Protein AF-A0A2P6Q965-F1 (afdb_monomer)

Structure (mmCIF, N/CA/C/O backbone):
data_AF-A0A2P6Q965-F1
#
_entry.id   AF-A0A2P6Q965-F1
#
loop_
_atom_site.group_PDB
_atom_site.id
_atom_site.type_symbol
_atom_site.label_atom_id
_atom_site.label_alt_id
_atom_site.label_comp_id
_atom_site.label_asym_id
_atom_site.label_entity_id
_atom_site.label_seq_id
_atom_site.pdbx_PDB_ins_code
_atom_site.Cartn_x
_atom_site.Cartn_y
_atom_site.Cartn_z
_atom_site.occupancy
_atom_site.B_iso_or_equiv
_atom_site.auth_seq_id
_atom_site.auth_comp_id
_atom_site.auth_asym_id
_atom_site.auth_atom_id
_atom_site.pdbx_PDB_model_num
ATOM 1 N N . MET A 1 1 ? 13.370 5.337 8.526 1.00 45.56 1 MET A N 1
ATOM 2 C CA . MET A 1 1 ? 13.108 4.371 7.439 1.00 45.56 1 MET A CA 1
ATOM 3 C C . MET A 1 1 ? 12.750 3.030 8.055 1.00 45.56 1 MET A C 1
ATOM 5 O O . MET A 1 1 ? 13.610 2.419 8.680 1.00 45.56 1 MET A O 1
ATOM 9 N N . ASN A 1 2 ? 11.483 2.619 7.955 1.00 55.62 2 ASN A N 1
ATOM 10 C CA . ASN A 1 2 ? 10.993 1.332 8.460 1.00 55.62 2 ASN A CA 1
ATOM 11 C C . ASN A 1 2 ? 10.881 0.345 7.293 1.00 55.62 2 ASN A C 1
ATOM 13 O O . ASN A 1 2 ? 9.803 0.073 6.779 1.00 55.62 2 ASN A O 1
ATOM 17 N N . THR A 1 3 ? 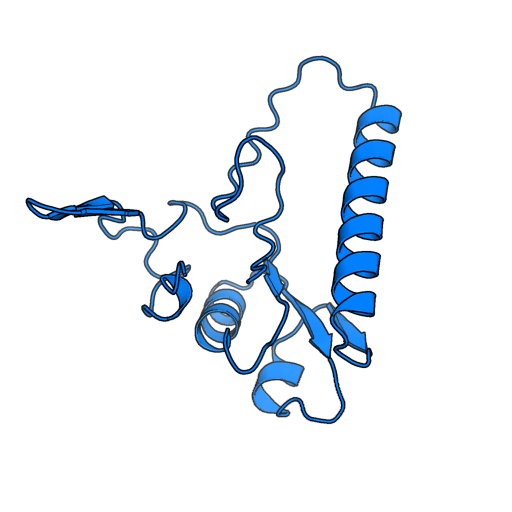12.012 -0.228 6.893 1.00 65.12 3 THR A N 1
ATOM 18 C CA . THR A 1 3 ? 12.113 -1.179 5.774 1.00 65.12 3 THR A CA 1
ATOM 19 C C . THR A 1 3 ? 11.641 -2.598 6.130 1.00 65.12 3 THR A C 1
ATOM 21 O O . THR A 1 3 ? 12.063 -3.567 5.505 1.00 65.12 3 THR A O 1
ATOM 24 N N . LEU A 1 4 ? 10.782 -2.752 7.143 1.00 67.81 4 LEU A N 1
ATOM 25 C CA . LEU A 1 4 ? 10.402 -4.054 7.713 1.00 67.81 4 LEU A CA 1
ATOM 26 C C . LEU A 1 4 ? 9.651 -4.947 6.720 1.00 67.81 4 LEU A C 1
ATOM 28 O O . LEU A 1 4 ? 9.811 -6.163 6.766 1.00 67.81 4 LEU A O 1
ATOM 32 N N . TRP A 1 5 ? 8.928 -4.342 5.778 1.00 68.81 5 TRP A N 1
ATOM 33 C CA . TRP A 1 5 ? 8.262 -5.007 4.656 1.00 68.81 5 TRP A CA 1
ATOM 34 C C . TRP A 1 5 ? 9.232 -5.659 3.647 1.00 68.81 5 TRP A C 1
ATOM 36 O O . TRP A 1 5 ? 8.805 -6.476 2.838 1.00 68.81 5 TRP A O 1
ATOM 46 N N . ARG A 1 6 ? 10.539 -5.336 3.684 1.00 72.56 6 ARG A N 1
ATOM 47 C CA . ARG A 1 6 ? 11.576 -6.036 2.891 1.00 72.56 6 ARG A CA 1
ATOM 48 C C . ARG A 1 6 ? 11.908 -7.414 3.454 1.00 72.56 6 ARG A C 1
ATOM 50 O O . ARG A 1 6 ? 12.457 -8.250 2.744 1.00 72.56 6 ARG A O 1
ATOM 57 N N . THR A 1 7 ? 11.610 -7.639 4.730 1.00 71.00 7 THR A N 1
ATOM 58 C CA . THR A 1 7 ? 11.741 -8.949 5.367 1.00 71.00 7 THR A CA 1
ATOM 59 C C . THR A 1 7 ? 10.559 -9.799 4.916 1.00 71.00 7 THR A C 1
ATOM 61 O O . THR A 1 7 ? 9.420 -9.476 5.245 1.00 71.00 7 THR A O 1
ATOM 64 N N . GLY A 1 8 ? 10.823 -10.863 4.153 1.00 71.62 8 GLY A N 1
ATOM 65 C CA . GLY A 1 8 ? 9.777 -11.787 3.713 1.00 71.62 8 GLY A CA 1
ATOM 66 C C . GLY A 1 8 ? 9.043 -12.423 4.897 1.00 71.62 8 GLY A C 1
ATOM 67 O O . GLY A 1 8 ? 9.637 -12.681 5.946 1.00 71.62 8 GLY A O 1
ATOM 68 N N . GLY A 1 9 ? 7.749 -12.674 4.722 1.00 78.94 9 GLY A N 1
ATOM 69 C CA . GLY A 1 9 ? 6.853 -13.136 5.777 1.00 78.94 9 GLY A CA 1
ATOM 70 C C . GLY A 1 9 ? 6.131 -12.012 6.525 1.00 78.94 9 GLY A C 1
ATOM 71 O O . GLY A 1 9 ? 5.590 -12.268 7.601 1.00 78.94 9 GLY A O 1
ATOM 72 N N . PHE A 1 10 ? 6.110 -10.780 6.004 1.00 80.62 10 PHE A N 1
ATOM 73 C CA . PHE A 1 10 ? 5.468 -9.640 6.669 1.00 80.62 10 PHE A CA 1
ATOM 74 C C . PHE A 1 10 ? 3.985 -9.911 6.994 1.00 80.62 10 PHE A C 1
ATOM 76 O O . PHE A 1 10 ? 3.547 -9.686 8.129 1.00 80.62 10 PHE A O 1
ATOM 83 N N . LEU A 1 11 ? 3.243 -10.473 6.033 1.00 82.00 11 LEU A N 1
ATOM 84 C CA . LEU A 1 11 ? 1.848 -10.890 6.204 1.00 82.00 11 LEU A CA 1
ATOM 85 C C . LEU A 1 11 ? 1.742 -12.398 6.469 1.00 82.00 11 LEU A C 1
ATOM 87 O O . LEU A 1 11 ? 1.024 -12.822 7.371 1.00 82.00 11 LEU A O 1
ATOM 91 N N . THR A 1 12 ? 2.485 -13.213 5.714 1.00 85.31 12 THR A N 1
ATOM 92 C CA . THR A 1 12 ? 2.358 -14.685 5.735 1.00 85.31 12 THR A CA 1
ATOM 93 C C . THR A 1 12 ? 2.953 -15.360 6.971 1.00 85.31 12 THR A C 1
ATOM 95 O O . THR A 1 12 ? 2.563 -16.480 7.287 1.00 85.31 12 THR A O 1
ATOM 98 N N . ASN A 1 13 ? 3.856 -14.703 7.710 1.00 83.81 13 ASN A N 1
ATOM 99 C CA . ASN A 1 13 ? 4.476 -15.260 8.918 1.00 83.81 13 ASN A CA 1
ATOM 100 C C . ASN A 1 13 ? 3.860 -14.690 10.213 1.00 83.81 13 ASN A C 1
ATOM 102 O O . ASN A 1 13 ? 4.562 -14.266 11.138 1.00 83.81 13 ASN A O 1
ATOM 106 N N . SER A 1 14 ? 2.524 -14.667 10.267 1.00 76.69 14 SER A N 1
ATOM 107 C CA . SER A 1 14 ? 1.697 -14.213 11.400 1.00 76.69 14 SER A CA 1
ATOM 108 C C . SER A 1 14 ? 2.073 -14.859 12.740 1.00 76.69 14 SER A C 1
ATOM 110 O O . SER A 1 14 ? 2.119 -14.171 13.760 1.00 76.69 14 SER A O 1
ATOM 112 N N . HIS A 1 15 ? 2.378 -16.160 12.726 1.00 81.06 15 HIS A N 1
ATOM 113 C CA . HIS A 1 15 ? 2.654 -16.972 13.916 1.00 81.06 15 HIS A CA 1
ATOM 114 C C . HIS A 1 15 ? 4.090 -16.852 14.458 1.00 81.06 15 HIS A C 1
ATOM 116 O O . HIS A 1 15 ? 4.366 -17.338 15.556 1.00 81.06 15 HIS A O 1
ATOM 122 N N . SER A 1 16 ? 5.014 -16.212 13.732 1.00 82.56 16 SER A N 1
ATOM 123 C CA . SER A 1 16 ? 6.373 -15.990 14.244 1.00 82.56 16 SER A CA 1
ATOM 124 C C . SER A 1 16 ? 6.419 -14.947 15.372 1.00 82.56 16 SER A C 1
ATOM 126 O O . SER A 1 16 ? 5.560 -14.063 15.450 1.00 82.56 16 SER A O 1
ATOM 128 N N . PRO A 1 17 ? 7.452 -14.970 16.239 1.00 81.62 17 PRO A N 1
ATOM 129 C CA . PRO A 1 17 ? 7.687 -13.915 17.222 1.00 81.62 17 PRO A CA 1
ATOM 130 C C . PRO A 1 17 ? 7.975 -12.546 16.574 1.00 81.62 17 PRO A C 1
ATOM 132 O O . PRO A 1 17 ? 9.124 -12.126 16.436 1.00 81.62 17 PRO A O 1
ATOM 135 N N . LYS A 1 18 ? 6.925 -11.782 16.244 1.00 73.88 18 LYS A N 1
ATOM 136 C CA . LYS A 1 18 ? 7.047 -10.465 15.590 1.00 73.88 18 LYS A CA 1
ATOM 137 C C . LYS A 1 18 ? 7.772 -9.399 16.423 1.00 73.88 18 LYS A C 1
ATOM 139 O O . LYS A 1 18 ? 8.100 -8.346 15.890 1.00 73.88 18 LYS A O 1
ATOM 144 N N . LYS A 1 19 ? 8.041 -9.626 17.714 1.00 77.12 19 LYS A N 1
ATOM 145 C CA . LYS A 1 19 ? 8.729 -8.679 18.614 1.00 77.12 19 LYS A CA 1
ATOM 146 C C . LYS A 1 19 ? 10.167 -9.135 18.886 1.00 77.12 19 LYS A C 1
ATOM 148 O O . LYS A 1 19 ? 10.424 -9.801 19.886 1.00 77.12 19 LYS A O 1
ATOM 153 N N . PHE A 1 20 ? 11.116 -8.731 18.043 1.00 80.50 20 PHE A N 1
ATOM 154 C CA . PHE A 1 20 ? 12.537 -9.013 18.263 1.00 80.50 20 PHE A CA 1
ATOM 155 C C . PHE A 1 20 ? 13.190 -7.931 19.137 1.00 80.50 20 PHE A C 1
ATOM 157 O O . PHE A 1 20 ? 13.145 -6.740 18.817 1.00 80.50 20 PHE A O 1
ATOM 164 N N . ARG A 1 21 ? 13.818 -8.324 20.253 1.00 79.81 21 ARG A N 1
ATOM 165 C CA . ARG A 1 21 ? 14.477 -7.403 21.194 1.00 79.81 21 ARG A CA 1
ATOM 166 C C . ARG A 1 21 ? 15.968 -7.718 21.306 1.00 79.81 21 ARG A C 1
ATOM 168 O O . ARG A 1 21 ? 16.367 -8.650 21.990 1.00 79.81 21 ARG A O 1
ATOM 175 N N . SER A 1 22 ? 16.788 -6.883 20.676 1.00 83.94 22 SER A N 1
ATOM 176 C CA . SER A 1 22 ? 18.238 -6.835 20.875 1.00 83.94 22 SER A CA 1
ATOM 177 C C . SER A 1 22 ? 18.596 -5.889 22.031 1.00 83.94 22 SER A C 1
ATOM 179 O O . SER A 1 22 ? 17.814 -5.003 22.384 1.00 83.94 22 SER A O 1
ATOM 181 N N . ARG A 1 23 ? 19.816 -6.008 22.580 1.00 83.31 23 ARG A N 1
ATOM 182 C CA . ARG A 1 23 ? 20.344 -5.145 23.662 1.00 83.31 23 ARG A CA 1
ATOM 183 C C . ARG A 1 23 ? 20.264 -3.641 23.357 1.00 83.31 23 ARG A C 1
ATOM 185 O O . ARG A 1 23 ? 20.232 -2.851 24.290 1.00 83.31 23 ARG A O 1
ATOM 192 N N . ARG A 1 24 ? 20.255 -3.244 22.075 1.00 83.62 24 ARG A N 1
ATOM 193 C CA . ARG A 1 24 ? 20.216 -1.833 21.630 1.00 83.62 24 ARG A CA 1
ATOM 194 C C . ARG A 1 24 ? 19.005 -1.444 20.770 1.00 83.62 24 ARG A C 1
ATOM 196 O O . ARG A 1 24 ? 18.865 -0.267 20.458 1.00 83.62 24 ARG A O 1
ATOM 203 N N . LYS A 1 25 ? 18.147 -2.386 20.353 1.00 78.56 25 LYS A N 1
ATOM 204 C CA . LYS A 1 25 ? 16.991 -2.111 19.470 1.00 78.56 25 LYS A CA 1
ATOM 205 C C . LYS A 1 25 ? 15.830 -3.065 19.750 1.00 78.56 25 LYS A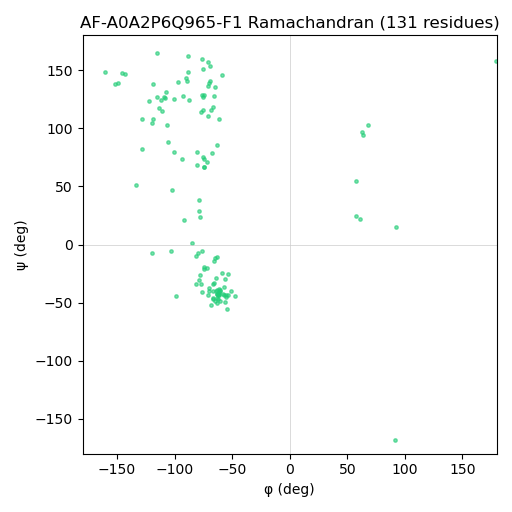 C 1
ATOM 207 O O . LYS A 1 25 ? 16.039 -4.267 19.899 1.00 78.56 25 LYS A O 1
ATOM 212 N 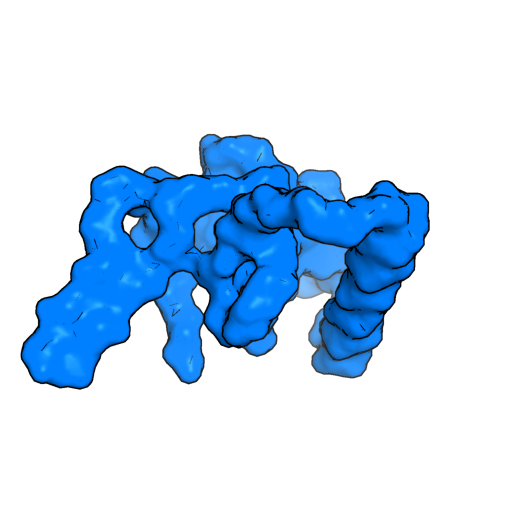N . LYS A 1 26 ? 14.606 -2.534 19.747 1.00 80.81 26 LYS A N 1
ATOM 213 C CA . LYS A 1 26 ? 13.350 -3.297 19.729 1.00 80.81 26 LYS A CA 1
ATOM 214 C C . LYS A 1 26 ? 12.731 -3.139 18.341 1.00 80.81 26 LYS A C 1
ATOM 216 O O . LYS A 1 26 ? 12.563 -2.013 17.887 1.00 80.81 26 LYS A O 1
ATOM 221 N N . ILE A 1 27 ? 12.429 -4.250 17.684 1.00 77.06 27 ILE A N 1
ATOM 222 C CA . ILE A 1 27 ? 11.846 -4.315 16.341 1.00 77.06 27 ILE A CA 1
ATOM 223 C C . ILE A 1 27 ? 10.488 -5.011 16.459 1.00 77.06 27 ILE A C 1
ATOM 225 O O . ILE A 1 27 ? 10.357 -5.978 17.213 1.00 77.06 27 ILE A O 1
ATOM 229 N N . VAL A 1 28 ? 9.477 -4.507 15.748 1.00 74.69 28 VAL A N 1
ATOM 230 C CA . VAL A 1 28 ? 8.126 -5.086 15.714 1.00 74.69 28 VAL A CA 1
ATOM 231 C C . VAL A 1 28 ? 7.709 -5.280 14.256 1.00 74.69 28 VAL A C 1
ATOM 233 O O . VAL A 1 28 ? 7.451 -4.305 13.563 1.00 74.69 28 VAL A O 1
ATOM 236 N N . PHE A 1 29 ? 7.661 -6.527 13.788 1.00 67.94 29 PHE A N 1
ATOM 237 C CA . PHE A 1 29 ? 7.416 -6.929 12.393 1.00 67.94 29 PHE A CA 1
ATOM 238 C C . PHE A 1 29 ? 5.925 -6.890 11.974 1.00 67.94 29 PHE A C 1
ATOM 240 O O . PHE A 1 29 ? 5.455 -7.761 11.245 1.00 67.94 29 PHE A O 1
ATOM 247 N N . GLY A 1 30 ? 5.169 -5.892 12.440 1.00 68.12 30 GLY A N 1
ATOM 248 C CA . GLY A 1 30 ? 3.757 -5.701 12.079 1.00 68.12 30 GLY A CA 1
ATOM 249 C C . GLY A 1 30 ? 2.733 -6.382 13.011 1.00 68.12 30 GLY A C 1
ATOM 250 O O . GLY A 1 30 ? 3.095 -6.832 14.106 1.00 68.12 30 GLY A O 1
ATOM 251 N N . PRO A 1 31 ? 1.451 -6.436 12.595 1.00 69.19 31 PRO A N 1
ATOM 252 C CA . PRO A 1 31 ? 0.346 -7.005 13.368 1.00 69.19 31 PRO A CA 1
ATOM 253 C C . PRO A 1 31 ? 0.376 -8.537 13.331 1.00 69.19 31 PRO A C 1
ATOM 255 O O . PRO A 1 31 ? 0.987 -9.136 12.445 1.00 69.19 31 PRO A O 1
ATOM 258 N N . THR A 1 32 ? -0.274 -9.201 14.289 1.00 71.69 32 THR A N 1
ATOM 259 C CA . THR A 1 32 ? -0.417 -10.671 14.276 1.00 71.69 32 THR A CA 1
ATOM 260 C C . THR A 1 32 ? -1.477 -11.150 13.288 1.00 71.69 32 THR A C 1
ATOM 262 O O . THR A 1 32 ? -1.300 -12.207 12.693 1.00 71.69 32 THR A O 1
ATOM 265 N N . GLN A 1 33 ? -2.553 -10.387 13.098 1.00 77.81 33 GLN A N 1
ATOM 266 C CA . GLN A 1 33 ? -3.582 -10.660 12.093 1.00 77.81 33 GLN A CA 1
ATOM 267 C C . GLN A 1 33 ? -3.229 -9.961 10.768 1.00 77.81 33 GLN A C 1
ATOM 269 O O . GLN A 1 33 ? -2.680 -8.858 10.812 1.00 77.81 33 GLN A O 1
ATOM 274 N N . PRO A 1 34 ? -3.503 -10.581 9.605 1.00 76.00 34 PRO A N 1
ATOM 275 C CA . PRO A 1 34 ? -3.428 -9.893 8.319 1.00 76.00 34 PRO A CA 1
ATOM 276 C C . PRO A 1 34 ? -4.561 -8.853 8.200 1.00 76.00 34 PRO A C 1
ATOM 278 O O . PRO A 1 34 ? -5.602 -9.032 8.834 1.00 76.00 34 PRO A O 1
ATOM 281 N N . PRO A 1 35 ? -4.383 -7.783 7.406 1.00 82.31 35 PRO A N 1
ATOM 282 C CA . PRO A 1 35 ? -5.433 -6.797 7.159 1.00 82.31 35 PRO A CA 1
ATOM 283 C C . PRO A 1 35 ? -6.495 -7.334 6.187 1.00 82.31 35 PRO A C 1
ATOM 285 O O . PRO A 1 35 ? -6.176 -8.105 5.283 1.00 82.31 35 PRO A O 1
ATOM 288 N N . ASP A 1 36 ? -7.736 -6.856 6.316 1.00 83.00 36 ASP A N 1
ATOM 289 C CA . ASP A 1 36 ? -8.852 -7.225 5.426 1.00 83.00 36 ASP A CA 1
ATOM 290 C C . ASP A 1 36 ? -8.740 -6.613 4.016 1.00 83.00 36 ASP A C 1
ATOM 292 O O . ASP A 1 36 ? -9.373 -7.079 3.071 1.00 83.00 36 ASP A O 1
ATOM 296 N N . CYS A 1 37 ? -7.949 -5.547 3.861 1.00 84.94 37 CYS A N 1
ATOM 297 C CA . CYS A 1 37 ? -7.680 -4.882 2.589 1.00 84.94 37 CYS A CA 1
ATOM 298 C C . CYS A 1 37 ? -6.295 -4.223 2.622 1.00 84.94 37 CYS A C 1
ATOM 300 O O . CYS A 1 37 ? -5.918 -3.607 3.621 1.00 84.94 37 CYS A O 1
ATOM 302 N N . LEU A 1 38 ? -5.540 -4.338 1.529 1.00 86.69 38 LEU A N 1
ATOM 303 C CA . LEU A 1 38 ? -4.191 -3.790 1.402 1.00 86.69 38 LEU A CA 1
ATOM 304 C C . LEU A 1 38 ? -4.180 -2.596 0.437 1.00 86.69 38 LEU A C 1
ATOM 306 O O . LEU A 1 38 ? -4.588 -2.735 -0.715 1.00 86.69 38 LEU A O 1
ATOM 310 N N . VAL A 1 39 ? -3.641 -1.449 0.867 1.00 88.56 39 VAL A N 1
ATOM 311 C CA . VAL A 1 39 ? -3.422 -0.278 -0.003 1.00 88.56 39 VAL A CA 1
ATOM 312 C C . VAL A 1 39 ? -1.922 -0.066 -0.218 1.00 88.56 39 VAL A C 1
ATOM 314 O O . VAL A 1 39 ? -1.187 0.235 0.727 1.00 88.56 39 VAL A O 1
ATOM 317 N N . VAL A 1 40 ? -1.461 -0.220 -1.464 1.00 84.81 40 VAL A N 1
ATOM 318 C CA . VAL A 1 40 ? -0.036 -0.155 -1.832 1.00 84.81 40 VAL A CA 1
ATOM 319 C C . VAL A 1 40 ? 0.262 1.031 -2.748 1.00 84.81 40 VAL A C 1
ATOM 321 O O . VAL A 1 40 ? -0.321 1.189 -3.820 1.00 84.81 40 VAL A O 1
ATOM 324 N N . PHE A 1 41 ? 1.245 1.836 -2.344 1.00 82.12 41 PHE A N 1
ATOM 325 C CA . PHE A 1 41 ? 1.900 2.840 -3.186 1.00 82.12 41 PHE A CA 1
ATOM 326 C C . PHE A 1 41 ? 3.307 2.366 -3.526 1.00 82.12 41 PHE A C 1
ATOM 328 O O . PHE A 1 41 ? 4.033 2.022 -2.600 1.00 82.12 41 PHE A O 1
ATOM 335 N N . ASP A 1 42 ? 3.709 2.405 -4.800 1.00 82.94 42 ASP A N 1
ATOM 336 C CA . ASP A 1 42 ? 4.950 1.794 -5.319 1.00 82.94 42 ASP A CA 1
ATOM 337 C C . ASP A 1 42 ? 4.955 0.257 -5.167 1.00 82.94 42 ASP A C 1
ATOM 339 O O . ASP A 1 42 ? 5.310 -0.313 -4.129 1.00 82.94 42 ASP A O 1
ATOM 343 N N . SER A 1 43 ? 4.524 -0.413 -6.238 1.00 81.81 43 SER A N 1
ATOM 344 C CA . SER A 1 43 ? 4.413 -1.869 -6.336 1.00 81.81 43 SER A CA 1
ATOM 345 C C . SER A 1 43 ? 5.750 -2.574 -6.579 1.00 81.81 43 SER A C 1
ATOM 347 O O . SER A 1 43 ? 5.898 -3.727 -6.176 1.00 81.81 43 SER A O 1
ATOM 349 N N . GLU A 1 44 ? 6.734 -1.901 -7.182 1.00 83.56 44 GLU A N 1
ATOM 350 C CA . GLU A 1 44 ? 8.063 -2.468 -7.424 1.00 83.56 44 GLU A CA 1
ATOM 351 C C . GLU A 1 44 ? 8.796 -2.668 -6.096 1.00 83.56 44 GLU A C 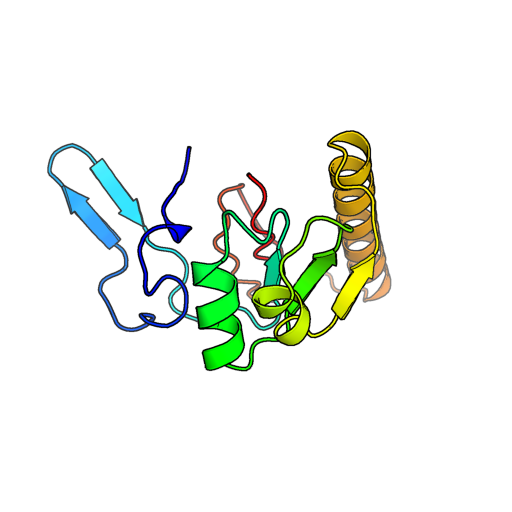1
ATOM 353 O O . GLU A 1 44 ? 9.218 -3.785 -5.768 1.00 83.56 44 GLU A O 1
ATOM 358 N N . ARG A 1 45 ? 8.865 -1.609 -5.276 1.00 83.44 45 ARG A N 1
ATOM 359 C CA . ARG A 1 45 ? 9.485 -1.685 -3.950 1.00 83.44 45 ARG A CA 1
ATOM 360 C C . ARG A 1 45 ? 8.764 -2.695 -3.074 1.00 83.44 45 ARG A C 1
ATOM 362 O O . ARG A 1 45 ? 9.416 -3.546 -2.485 1.00 83.44 45 ARG A O 1
ATOM 369 N N . LYS A 1 46 ? 7.433 -2.633 -2.993 1.00 86.19 46 LYS A N 1
ATOM 370 C CA . LYS A 1 46 ? 6.632 -3.423 -2.036 1.00 86.19 46 LYS A CA 1
ATOM 371 C C . LYS A 1 46 ? 6.148 -4.768 -2.601 1.00 86.19 46 LYS A C 1
ATOM 373 O O . LYS A 1 46 ? 5.225 -5.374 -2.056 1.00 86.19 46 LYS A O 1
ATOM 378 N N . SER A 1 47 ? 6.813 -5.261 -3.644 1.00 88.06 47 SER A N 1
ATOM 379 C CA . SER A 1 47 ? 6.536 -6.526 -4.337 1.00 88.06 47 SER A CA 1
ATOM 380 C C . SER A 1 47 ? 6.346 -7.725 -3.397 1.00 88.06 47 SER A C 1
ATOM 382 O O . SER A 1 47 ? 5.359 -8.444 -3.538 1.00 88.06 47 SER A O 1
ATOM 384 N N . SER A 1 48 ? 7.195 -7.902 -2.375 1.00 87.31 48 SER A N 1
ATOM 385 C CA . SER A 1 48 ? 7.029 -8.962 -1.360 1.00 87.31 48 SER A CA 1
ATOM 386 C C . SER A 1 48 ? 5.647 -8.946 -0.697 1.00 87.31 48 SER A C 1
ATOM 388 O O . SER A 1 48 ? 5.016 -9.990 -0.557 1.00 87.31 48 SER A O 1
ATOM 390 N N . VAL A 1 49 ? 5.139 -7.761 -0.339 1.00 87.69 49 VAL A N 1
ATOM 391 C CA . VAL A 1 49 ? 3.836 -7.608 0.329 1.00 87.69 49 VAL A CA 1
ATOM 392 C C . VAL A 1 49 ? 2.690 -7.925 -0.634 1.00 87.69 49 VAL A C 1
ATOM 394 O O . VAL A 1 49 ? 1.736 -8.583 -0.233 1.00 87.69 49 VAL A O 1
ATOM 397 N N . ILE A 1 50 ? 2.809 -7.543 -1.912 1.00 90.38 50 ILE A N 1
ATOM 398 C CA . ILE A 1 50 ? 1.832 -7.887 -2.962 1.00 90.38 50 ILE A CA 1
ATOM 399 C C . ILE A 1 50 ? 1.767 -9.408 -3.166 1.00 90.38 50 ILE A C 1
ATOM 401 O O . ILE A 1 50 ? 0.681 -9.985 -3.201 1.00 90.38 50 ILE A O 1
ATOM 405 N N . LEU A 1 51 ? 2.923 -10.076 -3.256 1.00 91.81 51 LEU A N 1
ATOM 406 C CA . LEU A 1 51 ? 3.006 -11.535 -3.396 1.00 91.81 51 LEU A CA 1
ATOM 407 C C . LEU A 1 51 ? 2.399 -12.265 -2.191 1.00 91.81 51 LEU A C 1
ATOM 409 O O . LEU A 1 51 ? 1.714 -13.275 -2.355 1.00 91.81 51 LEU A O 1
ATOM 413 N N . GLU A 1 52 ? 2.650 -11.765 -0.984 1.00 90.62 52 GLU A N 1
ATOM 414 C CA . GLU A 1 52 ? 2.118 -12.327 0.254 1.00 90.62 52 GLU A CA 1
ATOM 415 C C . GLU A 1 52 ? 0.609 -12.098 0.411 1.00 90.62 52 GLU A C 1
ATOM 417 O O . GLU A 1 52 ? -0.107 -13.039 0.744 1.00 90.62 52 GLU A O 1
ATOM 422 N N . ALA A 1 53 ? 0.106 -10.898 0.112 1.00 90.88 53 ALA A N 1
ATOM 423 C CA . ALA A 1 53 ? -1.323 -10.591 0.151 1.00 90.88 53 ALA A CA 1
ATOM 424 C C . ALA A 1 53 ? -2.113 -11.415 -0.872 1.00 90.88 53 ALA A C 1
ATOM 426 O O . ALA A 1 53 ? -3.127 -12.011 -0.519 1.00 90.88 53 ALA A O 1
ATOM 427 N N . HIS A 1 54 ? -1.593 -11.559 -2.096 1.00 93.81 54 HIS A N 1
ATOM 428 C CA . HIS A 1 54 ? -2.185 -12.424 -3.118 1.00 93.81 54 HIS A CA 1
ATOM 429 C C . HIS A 1 54 ? -2.239 -13.899 -2.673 1.00 93.81 54 HIS A C 1
ATOM 431 O O . HIS A 1 54 ? -3.225 -14.588 -2.923 1.00 93.81 54 HIS A O 1
ATOM 437 N N . ARG A 1 55 ? -1.206 -14.402 -1.977 1.00 93.06 55 ARG A N 1
ATOM 438 C CA . ARG A 1 55 ? -1.215 -15.760 -1.390 1.00 93.06 55 ARG A CA 1
ATOM 439 C C . ARG A 1 55 ? -2.241 -15.917 -0.266 1.00 93.06 55 ARG A C 1
ATOM 441 O O . ARG A 1 55 ? -2.800 -16.998 -0.121 1.00 93.06 55 ARG A O 1
ATOM 448 N N . LEU A 1 56 ? -2.477 -14.862 0.511 1.00 90.75 56 LEU A N 1
ATOM 449 C CA . LEU A 1 56 ? -3.474 -14.817 1.586 1.00 90.75 56 LEU A CA 1
ATOM 450 C C . LEU A 1 56 ? -4.886 -14.451 1.098 1.00 90.75 56 LEU A C 1
ATOM 452 O O . LEU A 1 56 ? -5.789 -14.354 1.920 1.00 90.75 56 LEU A O 1
ATOM 456 N N . GLN A 1 57 ? -5.078 -14.245 -0.211 1.00 92.62 57 GLN A N 1
ATOM 457 C CA . GLN A 1 57 ? -6.339 -13.800 -0.823 1.00 92.62 57 GLN A CA 1
ATOM 458 C C . GLN A 1 57 ? -6.868 -12.457 -0.272 1.00 92.62 57 GLN A C 1
ATOM 460 O O . GLN A 1 57 ? -8.058 -12.162 -0.374 1.00 92.62 57 GLN A O 1
ATOM 465 N N . VAL A 1 58 ? -5.981 -11.613 0.268 1.00 90.00 58 VAL A N 1
ATOM 466 C CA . VAL A 1 58 ? -6.320 -10.255 0.719 1.00 90.00 58 VAL A CA 1
ATOM 467 C C . VAL A 1 58 ? -6.480 -9.352 -0.512 1.00 90.00 58 VAL A C 1
ATOM 469 O O . VAL A 1 58 ? -5.558 -9.302 -1.331 1.00 90.00 58 VAL A O 1
ATOM 472 N N . PRO A 1 59 ? -7.602 -8.621 -0.668 1.00 91.62 59 PRO A N 1
ATOM 473 C CA . PRO A 1 59 ? -7.805 -7.728 -1.800 1.00 91.62 59 PRO A CA 1
ATOM 474 C C . PRO A 1 59 ? -6.800 -6.572 -1.782 1.00 91.62 59 PRO A C 1
ATOM 476 O O . PRO A 1 59 ? -6.557 -5.946 -0.747 1.00 91.62 59 PRO A O 1
ATOM 479 N N . ILE A 1 60 ? -6.231 -6.279 -2.952 1.00 91.25 60 ILE A N 1
ATOM 480 C CA . ILE A 1 60 ? -5.184 -5.265 -3.117 1.00 91.25 60 ILE A CA 1
ATOM 481 C C . ILE A 1 60 ? -5.725 -4.090 -3.929 1.00 91.25 60 ILE A C 1
ATOM 483 O O . ILE A 1 60 ? -6.152 -4.259 -5.073 1.00 91.25 60 ILE A O 1
ATOM 487 N N . VAL A 1 61 ? -5.633 -2.894 -3.354 1.00 91.75 61 VAL A N 1
ATOM 488 C CA . VAL A 1 61 ? -5.787 -1.606 -4.035 1.00 91.75 61 VAL A CA 1
ATOM 489 C C . VAL A 1 61 ? -4.389 -1.045 -4.288 1.00 91.75 61 VAL A C 1
ATOM 491 O O . VAL A 1 61 ? -3.596 -0.911 -3.356 1.00 91.75 61 VAL A O 1
ATOM 494 N N . SER A 1 62 ? -4.061 -0.706 -5.533 1.00 90.12 62 SER A N 1
ATOM 495 C CA . SER A 1 62 ? -2.743 -0.146 -5.863 1.00 90.12 62 SER A CA 1
ATOM 496 C C . SER A 1 62 ? -2.829 0.868 -6.991 1.00 90.12 62 SER A C 1
ATOM 498 O O . SER A 1 62 ? -3.634 0.725 -7.912 1.00 90.12 62 SER A O 1
ATOM 500 N N . LEU A 1 63 ? -1.953 1.871 -6.935 1.00 89.88 63 LEU A N 1
ATOM 501 C CA . LEU A 1 63 ? -1.730 2.771 -8.064 1.00 89.88 63 LEU A CA 1
ATOM 502 C C . LEU A 1 63 ? -0.985 2.019 -9.170 1.00 89.88 63 LEU A C 1
ATOM 504 O O . LEU A 1 63 ? -0.047 1.271 -8.886 1.00 89.88 63 LEU A O 1
ATOM 508 N N . VAL A 1 64 ? -1.421 2.215 -10.411 1.00 90.94 64 VAL A N 1
ATOM 509 C CA . VAL A 1 64 ? -0.871 1.581 -11.611 1.00 90.94 64 VAL A CA 1
ATOM 510 C C . VAL A 1 64 ? -0.423 2.661 -12.583 1.00 90.94 64 VAL A C 1
ATOM 512 O O . VAL A 1 64 ? -1.228 3.487 -13.006 1.00 90.94 64 VAL A O 1
ATOM 515 N N . ASP A 1 65 ? 0.848 2.611 -12.958 1.00 88.81 65 ASP A N 1
ATOM 516 C CA . ASP A 1 65 ? 1.462 3.463 -13.977 1.00 88.81 65 ASP A CA 1
ATOM 517 C C . ASP A 1 65 ? 1.921 2.604 -15.170 1.00 88.81 65 ASP A C 1
ATOM 519 O O . ASP A 1 65 ? 2.031 1.380 -15.050 1.00 88.81 65 ASP A O 1
ATOM 523 N N . SER A 1 66 ? 2.221 3.223 -16.314 1.00 88.56 66 SER A N 1
ATOM 524 C CA . SER A 1 66 ? 2.685 2.523 -17.528 1.00 88.56 66 SER A CA 1
ATOM 525 C C . SER A 1 66 ? 3.977 1.723 -17.324 1.00 88.56 66 SER A C 1
ATOM 527 O O . SER A 1 66 ? 4.225 0.755 -18.038 1.00 88.56 66 SER A O 1
ATOM 529 N N . ASN A 1 67 ? 4.780 2.111 -16.332 1.00 87.94 67 ASN A N 1
ATOM 530 C CA . ASN A 1 67 ? 6.045 1.473 -15.976 1.00 87.94 67 ASN A CA 1
ATOM 531 C C . ASN A 1 67 ? 5.876 0.196 -15.129 1.00 87.94 67 ASN A C 1
ATOM 533 O O . ASN A 1 67 ? 6.859 -0.486 -14.839 1.00 87.94 67 ASN A O 1
ATOM 537 N N . MET A 1 68 ? 4.658 -0.126 -14.678 1.00 88.56 68 MET A N 1
ATOM 538 C CA . MET A 1 68 ? 4.436 -1.226 -13.742 1.00 88.56 68 MET A CA 1
ATOM 539 C C . MET A 1 68 ? 4.527 -2.597 -14.441 1.00 88.56 68 MET A C 1
ATOM 541 O O . MET A 1 68 ? 3.829 -2.822 -15.431 1.00 88.56 68 MET A O 1
ATOM 545 N N . PRO A 1 69 ? 5.323 -3.558 -13.932 1.00 91.06 69 PRO A N 1
ATOM 546 C CA . PRO A 1 69 ? 5.459 -4.858 -14.577 1.00 91.06 69 PRO A CA 1
ATOM 547 C C . PRO A 1 69 ? 4.164 -5.677 -14.476 1.00 91.06 69 PRO A C 1
ATOM 549 O O . PRO A 1 69 ? 3.501 -5.728 -13.433 1.00 91.06 69 PRO A O 1
ATOM 552 N N . ILE A 1 70 ? 3.850 -6.384 -15.565 1.00 91.44 70 ILE A N 1
ATOM 553 C CA . ILE A 1 70 ? 2.617 -7.169 -15.734 1.00 91.44 70 ILE A CA 1
ATOM 554 C C . ILE A 1 70 ? 2.402 -8.215 -14.625 1.00 91.44 70 ILE A C 1
ATOM 556 O O . ILE A 1 70 ? 1.268 -8.508 -14.252 1.00 91.44 70 ILE A O 1
ATOM 560 N N . GLU A 1 71 ? 3.487 -8.734 -14.039 1.00 90.88 71 GLU A N 1
ATOM 561 C CA . GLU A 1 71 ? 3.421 -9.700 -12.941 1.00 90.88 71 GLU A CA 1
ATOM 562 C C . GLU A 1 71 ? 2.709 -9.140 -11.697 1.00 90.88 71 GLU A C 1
ATOM 564 O O . GLU A 1 71 ? 1.955 -9.870 -11.051 1.00 90.88 71 GLU A O 1
ATOM 569 N N . TYR A 1 72 ? 2.941 -7.872 -11.341 1.00 89.00 72 TYR A N 1
ATOM 570 C CA . TYR A 1 72 ? 2.270 -7.254 -10.193 1.00 89.00 72 TYR A CA 1
ATOM 571 C C . TYR A 1 72 ? 0.870 -6.771 -10.574 1.00 89.00 72 TYR A C 1
ATOM 573 O O . TYR A 1 72 ? -0.045 -6.898 -9.765 1.00 89.00 72 TYR A O 1
ATOM 581 N N . TYR A 1 73 ? 0.681 -6.303 -11.814 1.00 92.38 73 TYR A N 1
ATOM 582 C CA . TYR A 1 73 ? -0.622 -5.868 -12.329 1.00 92.38 73 TYR A CA 1
ATOM 583 C C . TYR A 1 73 ? -1.682 -6.967 -12.213 1.00 92.38 73 TYR A C 1
ATOM 585 O O . TYR A 1 73 ? -2.731 -6.747 -11.616 1.00 92.38 73 TYR A O 1
ATOM 593 N N . ASN A 1 74 ? -1.357 -8.180 -12.668 1.00 93.69 74 ASN A N 1
ATOM 594 C CA . ASN A 1 74 ? -2.268 -9.328 -12.641 1.00 93.69 74 ASN A CA 1
ATOM 595 C C . ASN A 1 74 ? -2.655 -9.799 -11.223 1.00 93.69 74 ASN A C 1
ATOM 597 O O . ASN A 1 74 ? -3.543 -10.636 -11.085 1.00 93.69 74 ASN A O 1
ATOM 601 N N . LYS A 1 75 ? -1.977 -9.308 -10.176 1.00 93.75 75 LYS A N 1
ATOM 602 C CA . LYS A 1 75 ? -2.198 -9.690 -8.769 1.00 93.75 75 LYS A CA 1
ATOM 603 C C . LYS A 1 75 ? -2.990 -8.638 -7.984 1.00 93.75 75 LYS A C 1
ATOM 605 O O . LYS A 1 75 ? -3.320 -8.879 -6.825 1.00 93.75 75 LYS A O 1
ATOM 610 N N . ILE A 1 76 ? -3.278 -7.481 -8.584 1.00 93.12 76 ILE A N 1
ATOM 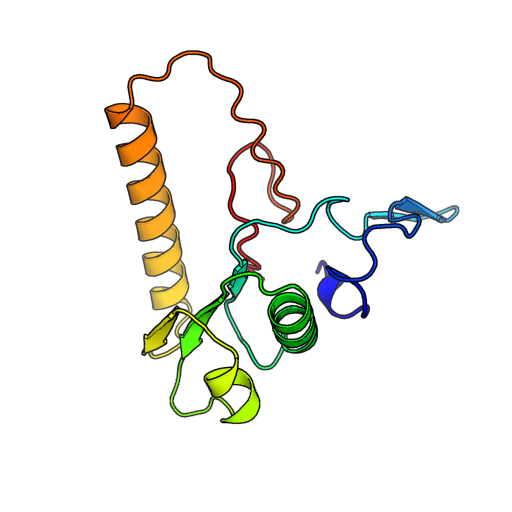611 C CA . ILE A 1 76 ? -3.996 -6.368 -7.954 1.00 93.12 76 ILE A CA 1
ATOM 612 C C . ILE A 1 76 ? -5.496 -6.492 -8.245 1.00 93.12 76 ILE A C 1
ATOM 614 O O . ILE A 1 76 ? -5.908 -6.600 -9.395 1.00 93.12 76 ILE A O 1
ATOM 618 N N . THR A 1 77 ? -6.322 -6.445 -7.198 1.00 95.38 77 THR A N 1
ATOM 619 C CA . THR A 1 77 ? -7.786 -6.577 -7.302 1.00 95.38 77 THR A CA 1
ATOM 620 C C . THR A 1 77 ? -8.443 -5.298 -7.819 1.00 95.38 77 THR A C 1
ATOM 622 O O . THR A 1 77 ? -9.359 -5.351 -8.634 1.00 95.38 77 THR A O 1
ATOM 625 N N . TYR A 1 78 ? -7.964 -4.144 -7.349 1.00 94.88 78 TYR A N 1
ATOM 626 C CA . TYR A 1 78 ? -8.511 -2.826 -7.663 1.00 94.88 78 TYR A CA 1
ATOM 627 C C . TYR A 1 78 ? -7.389 -1.894 -8.154 1.00 94.88 78 TYR A C 1
ATOM 629 O O . TYR A 1 78 ? -6.818 -1.131 -7.364 1.00 94.88 78 TYR A O 1
ATOM 637 N N . PRO A 1 79 ? -7.015 -1.979 -9.445 1.00 93.31 79 PRO A N 1
ATOM 638 C CA . PRO A 1 79 ? -5.991 -1.126 -10.030 1.00 93.31 79 PRO A CA 1
ATOM 639 C C . PRO A 1 79 ? -6.523 0.296 -10.245 1.00 93.31 79 PRO A C 1
ATOM 641 O O . PRO A 1 79 ? -7.558 0.497 -10.879 1.00 93.31 79 PRO A O 1
ATOM 644 N N . ILE A 1 80 ? -5.789 1.293 -9.754 1.00 91.69 80 ILE A N 1
ATOM 645 C CA . ILE A 1 80 ? -6.096 2.715 -9.948 1.00 91.69 80 ILE A CA 1
ATOM 646 C C . ILE A 1 80 ? -5.087 3.283 -10.955 1.00 91.69 80 ILE A C 1
ATOM 648 O O . ILE A 1 80 ? -3.939 3.522 -10.572 1.00 91.69 80 ILE A O 1
ATOM 652 N N . PRO A 1 81 ? -5.461 3.492 -12.231 1.00 92.38 81 PRO A N 1
ATOM 653 C CA . PRO A 1 81 ? -4.544 4.029 -13.232 1.00 92.38 81 PRO A CA 1
ATOM 654 C C . PRO A 1 81 ? -4.186 5.482 -12.895 1.00 92.38 81 PRO A C 1
ATOM 656 O O . PRO A 1 81 ? -5.065 6.344 -12.836 1.00 92.38 81 PRO A O 1
ATOM 659 N N . CYS A 1 82 ? -2.905 5.765 -12.654 1.00 87.75 82 CYS A N 1
ATOM 660 C CA . CYS A 1 82 ? -2.434 7.114 -12.364 1.00 87.75 82 CYS A CA 1
ATOM 661 C C . CYS A 1 82 ? -0.927 7.306 -12.592 1.00 87.75 82 CYS A C 1
ATOM 663 O O . CYS A 1 82 ? -0.123 6.423 -12.313 1.00 87.75 82 CYS A O 1
ATOM 665 N N . ASN A 1 83 ? -0.549 8.526 -12.982 1.00 84.25 83 ASN A N 1
ATOM 666 C CA . ASN A 1 83 ? 0.825 9.016 -12.931 1.00 84.25 83 ASN A CA 1
ATOM 667 C C . ASN A 1 83 ? 1.265 9.191 -11.462 1.00 84.25 83 ASN A C 1
ATOM 669 O O . ASN A 1 83 ? 0.723 10.032 -10.734 1.00 84.25 83 ASN A O 1
ATOM 673 N N . SER A 1 84 ? 2.258 8.411 -11.028 1.00 77.38 84 SER A N 1
ATOM 674 C CA . SER A 1 84 ? 2.744 8.353 -9.645 1.00 77.38 84 SER A CA 1
ATOM 675 C C . SER A 1 84 ? 3.584 9.576 -9.239 1.00 77.38 84 SER A C 1
ATOM 677 O O . SER A 1 84 ? 4.779 9.477 -8.959 1.00 77.38 84 SER A O 1
ATOM 679 N N . SER A 1 85 ? 2.950 10.745 -9.173 1.00 86.38 85 SER A N 1
ATOM 680 C CA . SER A 1 85 ? 3.540 11.964 -8.613 1.00 86.38 85 SER A CA 1
ATOM 681 C C . SER A 1 85 ? 3.293 12.073 -7.102 1.00 86.38 85 SER A C 1
ATOM 683 O O . SER A 1 85 ? 2.244 11.673 -6.594 1.00 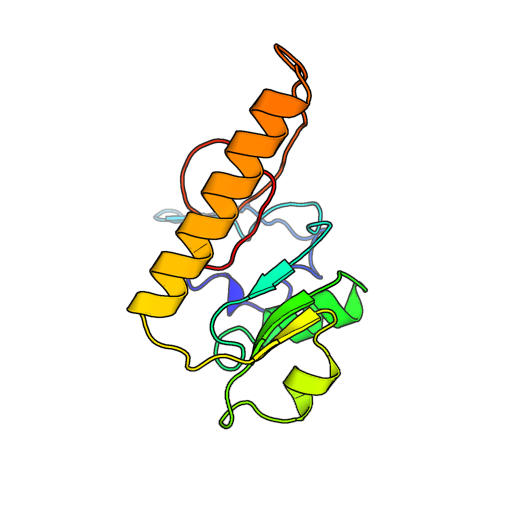86.38 85 SER A O 1
ATOM 685 N N . VAL A 1 86 ? 4.227 12.696 -6.373 1.00 85.81 86 VAL A N 1
ATOM 686 C CA . VAL A 1 86 ? 4.082 12.964 -4.924 1.00 85.81 86 VAL A CA 1
ATOM 687 C C . VAL A 1 86 ? 2.821 13.791 -4.630 1.00 85.81 86 VAL A C 1
ATOM 689 O O . VAL A 1 86 ? 2.122 13.542 -3.649 1.00 85.81 86 VAL A O 1
ATOM 692 N N . GLN A 1 87 ? 2.486 14.735 -5.518 1.00 88.81 87 GLN A N 1
ATOM 693 C CA . GLN A 1 87 ? 1.269 15.547 -5.430 1.00 88.81 87 GLN A CA 1
ATOM 694 C C . GLN A 1 87 ? -0.002 14.694 -5.535 1.00 88.81 87 GLN A C 1
ATOM 696 O O . GLN A 1 87 ? -0.935 14.895 -4.755 1.00 88.81 87 GLN A O 1
ATOM 701 N N . PHE A 1 88 ? -0.035 13.721 -6.454 1.00 88.81 88 PHE A N 1
ATOM 702 C CA . PHE A 1 88 ? -1.167 12.808 -6.572 1.00 88.81 88 PHE A CA 1
ATOM 703 C C . PHE A 1 88 ? -1.299 11.904 -5.345 1.00 88.81 88 PHE A C 1
ATOM 705 O O . PHE A 1 88 ? -2.393 11.803 -4.797 1.00 88.81 88 PHE A O 1
ATOM 712 N N . VAL A 1 89 ? -0.206 11.295 -4.866 1.00 85.94 89 VAL A N 1
ATOM 713 C CA . VAL A 1 89 ? -0.243 10.436 -3.666 1.00 85.94 89 VAL A CA 1
ATOM 714 C C . VAL A 1 89 ? -0.773 11.219 -2.460 1.00 85.94 89 VAL A C 1
ATOM 716 O O . VAL A 1 89 ? -1.641 10.723 -1.743 1.00 85.94 89 VAL A O 1
ATOM 719 N N . TYR A 1 90 ? -0.340 12.471 -2.282 1.00 87.94 90 TYR A N 1
ATOM 720 C CA . TYR A 1 90 ? -0.852 13.360 -1.237 1.00 87.94 90 TYR A CA 1
ATOM 721 C C . TYR A 1 90 ? -2.354 13.661 -1.392 1.00 87.94 90 TYR A C 1
ATOM 723 O O . TYR A 1 90 ? -3.114 13.539 -0.428 1.00 87.94 90 TYR A O 1
ATOM 731 N N . LEU A 1 91 ? -2.813 14.008 -2.601 1.00 89.25 91 LEU A N 1
ATOM 732 C CA . LEU A 1 91 ? -4.234 14.239 -2.888 1.00 89.25 91 LEU A CA 1
ATOM 733 C C . LEU A 1 91 ? -5.084 12.982 -2.639 1.00 89.25 91 LEU A C 1
ATOM 735 O O . LEU A 1 91 ? -6.158 13.075 -2.046 1.00 89.25 91 LEU A O 1
ATOM 739 N N . PHE A 1 92 ? -4.592 11.818 -3.055 1.00 88.00 92 PHE A N 1
ATOM 740 C CA . PHE A 1 92 ? -5.259 10.530 -2.916 1.00 88.00 92 PHE A CA 1
ATOM 741 C C . PHE A 1 92 ? -5.389 10.112 -1.445 1.00 88.00 92 PHE A C 1
ATOM 743 O O . PHE A 1 92 ? -6.487 9.785 -0.997 1.00 88.00 92 PHE A O 1
ATOM 750 N N . CYS A 1 93 ? -4.316 10.234 -0.655 1.00 84.94 93 CYS A N 1
ATOM 751 C CA . CYS A 1 93 ? -4.366 9.998 0.791 1.00 84.94 93 CYS A CA 1
ATOM 752 C C . CYS A 1 93 ? -5.334 10.968 1.489 1.00 84.94 93 CYS A C 1
ATOM 754 O O . CYS A 1 93 ? -6.156 10.547 2.299 1.00 84.94 93 CYS A O 1
ATOM 756 N N . ASN A 1 94 ? -5.308 12.257 1.131 1.00 87.81 94 ASN A N 1
ATOM 757 C CA . ASN A 1 94 ? -6.248 13.248 1.663 1.00 87.81 94 ASN A CA 1
ATOM 758 C C . ASN A 1 94 ? -7.709 12.931 1.317 1.00 87.81 94 ASN A C 1
ATOM 760 O O . ASN A 1 94 ? -8.596 13.164 2.140 1.00 87.81 94 ASN A O 1
ATOM 764 N N . LEU A 1 95 ? -7.976 12.431 0.106 1.00 89.75 95 LEU A N 1
ATOM 765 C CA . LEU A 1 95 ? -9.311 12.011 -0.311 1.00 89.75 95 LEU A CA 1
ATOM 766 C C . LEU A 1 95 ? -9.780 10.815 0.524 1.00 89.75 95 LEU A C 1
ATOM 768 O O . LEU A 1 95 ? -10.870 10.875 1.090 1.00 89.75 95 LEU A O 1
ATOM 772 N N . ILE A 1 96 ? -8.934 9.791 0.675 1.00 87.38 96 ILE A N 1
ATOM 773 C CA . ILE A 1 96 ? -9.202 8.618 1.515 1.00 87.38 96 ILE A CA 1
ATOM 774 C C . ILE A 1 96 ? -9.557 9.043 2.947 1.00 87.38 96 ILE A C 1
ATOM 776 O O . ILE A 1 96 ? -10.657 8.746 3.420 1.00 87.38 96 ILE A O 1
ATOM 780 N N . THR A 1 97 ? -8.696 9.819 3.611 1.00 85.88 97 THR A N 1
ATOM 781 C CA . THR A 1 97 ? -8.927 10.293 4.987 1.00 85.88 97 THR A CA 1
ATOM 782 C C . THR A 1 97 ? -10.240 11.070 5.110 1.00 85.88 97 THR A C 1
ATOM 784 O O . THR A 1 97 ? -11.026 10.821 6.026 1.00 85.88 97 THR A O 1
ATOM 787 N N . LYS A 1 98 ? -10.546 11.960 4.153 1.00 86.50 98 LYS A N 1
ATOM 788 C CA . LYS A 1 98 ? -11.826 12.686 4.122 1.00 86.50 98 LYS A CA 1
ATOM 789 C C . LYS A 1 98 ? -13.019 11.742 3.976 1.00 86.50 98 LYS A C 1
ATOM 791 O O . LYS A 1 98 ? -14.001 11.919 4.693 1.00 86.50 98 LYS A O 1
ATOM 796 N N . THR A 1 99 ? -12.953 10.735 3.103 1.00 87.88 99 THR A N 1
ATOM 797 C CA . THR A 1 99 ? -14.051 9.764 2.951 1.00 87.88 99 THR A CA 1
ATOM 798 C C . THR A 1 99 ? -14.291 8.951 4.224 1.00 87.88 99 THR A C 1
ATOM 800 O O . THR A 1 99 ? -15.448 8.777 4.605 1.00 87.88 99 THR A O 1
ATOM 803 N N . PHE A 1 100 ? -13.238 8.551 4.948 1.00 84.38 100 PHE A N 1
ATOM 804 C CA . PHE A 1 100 ? -13.391 7.843 6.223 1.00 84.38 100 PHE A CA 1
ATOM 805 C C . PHE A 1 100 ? -13.929 8.719 7.349 1.00 84.38 100 PHE A C 1
ATOM 807 O O . PHE A 1 100 ? -14.783 8.261 8.107 1.00 84.38 100 PHE A O 1
ATOM 814 N N . MET A 1 101 ? -13.499 9.978 7.452 1.00 83.31 101 MET A N 1
ATOM 815 C CA . MET A 1 101 ? -14.064 10.921 8.426 1.00 83.31 101 MET A CA 1
ATOM 816 C C . MET A 1 101 ? -15.544 11.222 8.139 1.00 83.31 101 MET A C 1
ATOM 818 O O . MET A 1 101 ? -16.358 11.278 9.061 1.00 83.31 101 MET A O 1
ATOM 822 N N . LEU A 1 102 ? -15.918 11.363 6.861 1.00 86.50 102 LEU A N 1
ATOM 823 C CA . LEU A 1 102 ? -17.312 11.560 6.451 1.00 86.50 102 LEU A CA 1
ATOM 824 C C . LEU A 1 102 ? -18.181 10.325 6.722 1.00 86.50 102 LEU A C 1
ATOM 826 O O . LEU A 1 102 ? -19.312 10.485 7.178 1.00 86.50 102 LEU A O 1
ATOM 830 N N . GLN A 1 103 ? -17.666 9.112 6.486 1.00 82.88 103 GLN A N 1
ATOM 831 C CA . GLN A 1 103 ? -18.373 7.875 6.829 1.00 82.88 103 GLN A CA 1
ATOM 832 C C . GLN A 1 103 ? -18.598 7.747 8.337 1.00 82.88 103 GLN A C 1
ATOM 834 O O . GLN A 1 103 ? -19.743 7.594 8.743 1.00 82.88 103 GLN A O 1
ATOM 839 N N . GLN A 1 104 ? -17.560 7.923 9.163 1.00 80.62 104 GLN A N 1
ATOM 840 C CA . GLN A 1 104 ? -17.680 7.868 10.630 1.00 80.62 104 GLN A CA 1
ATOM 841 C C . GLN A 1 104 ? -18.732 8.851 11.168 1.00 80.62 104 GLN A C 1
ATOM 843 O O . GLN A 1 104 ? -19.574 8.482 11.986 1.00 80.62 104 GLN A O 1
ATOM 848 N N . LYS A 1 105 ? -18.751 10.087 10.646 1.00 82.00 105 LYS A N 1
ATOM 849 C CA . LYS A 1 105 ? -19.773 11.084 10.999 1.00 82.00 105 LYS A CA 1
ATOM 850 C C . LYS A 1 105 ? -21.182 10.685 10.536 1.00 82.00 105 LYS A C 1
ATOM 852 O O . LYS A 1 105 ? -22.156 11.027 11.200 1.00 82.00 105 LYS A O 1
ATOM 857 N N . LYS A 1 106 ? -21.310 9.986 9.403 1.00 83.50 106 LYS A N 1
ATOM 858 C CA . LYS A 1 106 ? -22.598 9.527 8.858 1.00 83.50 106 LYS A CA 1
ATOM 859 C C . LYS A 1 106 ? -23.129 8.273 9.560 1.00 83.50 106 LYS A C 1
ATOM 861 O O . LYS A 1 106 ? -24.342 8.123 9.656 1.00 83.50 106 LYS A O 1
ATOM 866 N N . SER A 1 107 ? -22.255 7.399 10.058 1.00 73.00 107 SER A N 1
ATOM 867 C CA . SER A 1 107 ? -22.638 6.180 10.780 1.00 73.00 107 SER A CA 1
ATOM 868 C C . SER A 1 107 ? -23.103 6.425 12.220 1.00 73.00 107 SER A C 1
ATOM 870 O O . SER A 1 107 ? -23.550 5.479 12.857 1.00 73.00 107 SER A O 1
ATOM 872 N N . GLY A 1 108 ? -23.014 7.659 12.737 1.00 55.56 108 GLY A N 1
ATOM 873 C CA . GLY A 1 108 ? -23.572 8.041 14.045 1.00 55.56 108 GLY A CA 1
ATOM 874 C C . GLY A 1 108 ? -22.982 7.281 15.239 1.00 55.56 108 GLY A C 1
ATOM 875 O O . GLY A 1 108 ? -23.629 7.170 16.275 1.00 55.56 108 GLY A O 1
ATOM 876 N N . ALA A 1 109 ? -21.782 6.720 15.076 1.00 51.88 109 ALA A N 1
ATOM 877 C CA . ALA A 1 109 ? -21.175 5.797 16.024 1.00 51.88 109 ALA A CA 1
ATOM 878 C C . ALA A 1 109 ? -20.270 6.532 17.022 1.00 51.88 109 ALA A C 1
ATOM 880 O O . ALA A 1 109 ? -19.044 6.419 16.968 1.00 51.88 109 ALA A O 1
ATOM 881 N N . ASP A 1 110 ? -20.884 7.251 17.961 1.00 49.50 110 ASP A N 1
ATOM 882 C CA . ASP A 1 110 ? -20.217 7.524 19.233 1.00 49.50 110 ASP A CA 1
ATOM 883 C C . ASP A 1 110 ? -20.033 6.189 19.982 1.00 49.50 110 ASP A C 1
ATOM 885 O O . ASP A 1 110 ? -20.982 5.431 20.186 1.00 49.50 110 ASP A O 1
ATOM 889 N N . SER A 1 111 ? -18.806 5.898 20.419 1.00 40.44 111 SER A N 1
ATOM 890 C CA . SER A 1 111 ? -18.459 4.761 21.295 1.00 40.44 111 SER A CA 1
ATOM 891 C C . SER A 1 111 ? -18.815 3.340 20.808 1.00 40.44 111 SER A C 1
ATOM 893 O O . SER A 1 111 ? -19.367 2.533 21.553 1.00 40.44 111 SER A O 1
ATOM 895 N N . VAL A 1 112 ? -18.367 2.966 19.606 1.00 38.12 112 VAL A N 1
ATOM 896 C CA . VAL A 1 112 ? -17.966 1.567 19.362 1.00 38.12 112 VAL A CA 1
ATOM 897 C C . VAL A 1 112 ? -16.469 1.546 19.098 1.00 38.12 112 VAL A C 1
ATOM 899 O O . VAL A 1 112 ? -16.002 2.121 18.115 1.00 38.12 112 VAL A O 1
ATOM 902 N N . GLU A 1 113 ? -15.716 0.863 19.963 1.00 37.84 113 GLU A N 1
ATOM 903 C CA . GLU A 1 113 ? -14.334 0.471 19.683 1.00 37.84 113 GLU A CA 1
ATOM 904 C C . GLU A 1 113 ? -14.341 -0.570 18.558 1.00 37.84 113 GLU A C 1
ATOM 906 O O . GLU A 1 113 ? -14.220 -1.774 18.779 1.00 37.84 113 GLU A O 1
ATOM 911 N N . ILE A 1 114 ? -14.496 -0.106 17.317 1.00 37.09 114 ILE A N 1
ATOM 912 C CA . ILE A 1 114 ? -14.092 -0.898 16.163 1.00 37.09 114 ILE A CA 1
ATOM 913 C C . ILE A 1 114 ? -12.587 -1.075 16.350 1.00 37.09 114 ILE A C 1
ATOM 915 O O . ILE A 1 114 ? -11.834 -0.104 16.258 1.00 37.09 114 ILE A O 1
ATOM 919 N N . GLU A 1 115 ? -12.153 -2.287 16.703 1.00 30.78 115 GLU A N 1
ATOM 920 C CA . GLU A 1 115 ? -10.749 -2.578 16.985 1.00 30.78 115 GLU A CA 1
ATOM 921 C C . GLU A 1 115 ? -9.966 -2.622 15.669 1.00 30.78 115 GLU A C 1
ATOM 923 O O . GLU A 1 115 ? -9.595 -3.667 15.137 1.00 30.78 115 GLU A O 1
ATOM 928 N N . THR A 1 116 ? -9.753 -1.437 15.106 1.00 34.34 116 THR A N 1
ATOM 929 C CA . THR A 1 116 ? -9.135 -1.211 13.812 1.00 34.34 116 THR A CA 1
ATOM 930 C C . THR A 1 116 ? -7.625 -1.429 13.921 1.00 34.34 116 THR A C 1
ATOM 932 O O . THR A 1 116 ? -6.853 -0.469 14.005 1.00 34.34 116 THR A O 1
ATOM 935 N N . ARG A 1 117 ? -7.213 -2.703 14.000 1.00 32.78 117 ARG A N 1
ATOM 936 C CA . ARG A 1 117 ? -5.831 -3.168 14.209 1.00 32.78 117 ARG A CA 1
ATOM 937 C C . ARG A 1 117 ? -4.941 -2.953 12.984 1.00 32.78 117 ARG A C 1
ATOM 939 O O . ARG A 1 117 ? -4.489 -3.906 12.358 1.00 32.78 117 ARG A O 1
ATOM 946 N N . CYS A 1 118 ? -4.618 -1.702 12.702 1.00 35.91 118 CYS A N 1
ATOM 947 C CA . CYS A 1 118 ? -3.575 -1.373 11.743 1.00 35.91 118 CYS A CA 1
ATOM 948 C C . CYS A 1 118 ? -2.245 -1.095 12.435 1.00 35.91 118 CYS A C 1
ATOM 950 O O . CYS A 1 118 ? -2.171 -0.516 13.522 1.00 35.91 118 CYS A O 1
ATOM 952 N N . VAL A 1 119 ? -1.188 -1.597 11.808 1.00 32.09 119 VAL A N 1
ATOM 953 C CA . VAL A 1 119 ? 0.200 -1.528 12.253 1.00 32.09 119 VAL A CA 1
ATOM 954 C C . VAL A 1 119 ? 1.077 -1.107 11.060 1.00 32.09 119 VAL A C 1
ATOM 956 O O . VAL A 1 119 ? 2.119 -1.692 10.760 1.00 32.09 119 VAL A O 1
ATOM 959 N N . GLY A 1 120 ? 0.669 -0.012 10.420 1.00 28.70 120 GLY A N 1
ATOM 960 C CA . GLY A 1 120 ? 1.534 0.944 9.733 1.00 28.70 120 GLY A CA 1
ATOM 961 C C . GLY A 1 120 ? 1.990 2.038 10.706 1.00 28.70 120 GLY A C 1
ATOM 962 O O . GLY A 1 120 ? 1.235 2.471 11.573 1.00 28.70 120 GLY A O 1
ATOM 963 N N . VAL A 1 121 ? 3.248 2.481 10.615 1.00 32.88 121 VAL A N 1
ATOM 964 C CA . VAL A 1 121 ? 3.846 3.394 11.611 1.00 32.88 121 VAL A CA 1
ATOM 965 C C . VAL A 1 121 ? 3.438 4.852 11.370 1.00 32.88 121 VAL A C 1
ATOM 967 O O . VAL A 1 121 ? 4.235 5.642 10.880 1.00 32.88 121 VAL A O 1
ATOM 970 N N . PHE A 1 122 ? 2.229 5.211 11.799 1.00 27.27 122 PHE A N 1
ATOM 971 C CA . PHE A 1 122 ? 1.873 6.536 12.321 1.00 27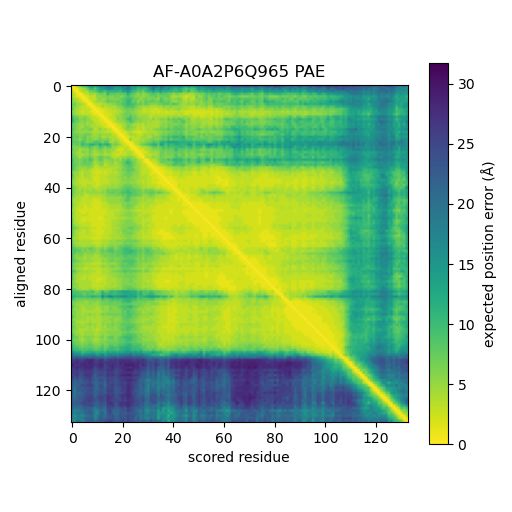.27 122 PHE A CA 1
ATOM 972 C C . PHE A 1 122 ? 0.868 6.353 13.471 1.00 27.27 122 PHE A C 1
ATOM 974 O O . PHE A 1 122 ? 0.137 5.368 13.519 1.00 27.27 122 PHE A O 1
ATOM 981 N N . GLY A 1 123 ? 0.917 7.227 14.478 1.00 23.17 123 GLY A N 1
ATOM 982 C CA . GLY A 1 123 ? 0.237 6.983 15.752 1.00 23.17 123 GLY A CA 1
ATOM 983 C C . GLY A 1 123 ? -1.293 7.058 15.682 1.00 23.17 123 GLY A C 1
ATOM 984 O O . GLY A 1 123 ? -1.825 8.008 15.126 1.00 23.17 123 GLY A O 1
ATOM 985 N N . ALA A 1 124 ? -1.943 6.118 16.380 1.00 25.41 124 ALA A N 1
ATOM 986 C CA . ALA A 1 124 ? -3.329 6.161 16.866 1.00 25.41 124 ALA A CA 1
ATOM 987 C C . ALA A 1 124 ? -4.481 6.122 15.821 1.00 25.41 124 ALA A C 1
ATOM 989 O O . ALA A 1 124 ? -4.884 7.141 15.277 1.00 25.41 124 ALA A O 1
ATOM 990 N N . HIS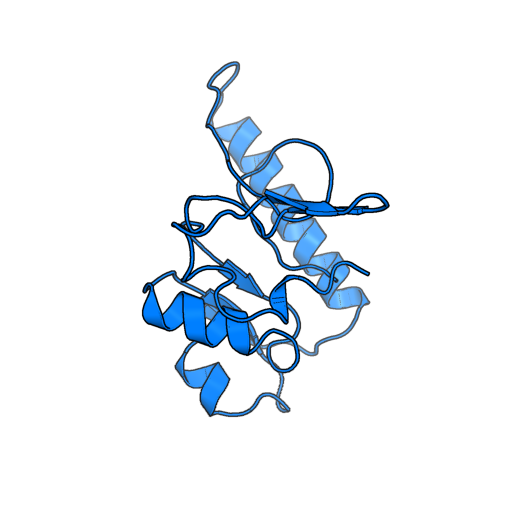 A 1 125 ? -5.101 4.933 15.709 1.00 29.44 125 HIS A N 1
ATOM 991 C CA . HIS A 1 125 ? -6.478 4.645 15.245 1.00 29.44 125 HIS A CA 1
ATOM 992 C C . HIS A 1 125 ? -6.896 4.997 13.793 1.00 29.44 125 HIS A C 1
ATOM 994 O O . HIS A 1 125 ? -7.405 6.088 13.555 1.00 29.44 125 HIS A O 1
ATOM 1000 N N . GLN A 1 126 ? -6.846 4.013 12.870 1.00 30.81 126 GLN A N 1
ATOM 1001 C CA . GLN A 1 126 ? -7.885 3.699 11.844 1.00 30.81 126 GLN A CA 1
ATOM 1002 C C . GLN A 1 126 ? -7.475 2.508 10.938 1.00 30.81 126 GLN A C 1
ATOM 1004 O O . GLN A 1 126 ? -6.292 2.205 10.830 1.00 30.81 126 GLN A O 1
ATOM 1009 N N . VAL A 1 127 ? -8.441 1.819 10.297 1.00 29.97 127 VAL A N 1
ATOM 1010 C CA . VAL A 1 127 ? -8.295 0.434 9.753 1.00 29.97 127 VAL A CA 1
ATOM 1011 C C . VAL A 1 127 ? -7.568 0.269 8.410 1.00 29.97 127 VAL A C 1
ATOM 1013 O O . VAL A 1 127 ? -7.806 -0.687 7.678 1.00 29.97 127 VAL A O 1
ATOM 1016 N N . PHE A 1 128 ? -6.638 1.165 8.087 1.00 34.09 128 PHE A N 1
ATOM 1017 C CA . PHE A 1 128 ? -5.879 1.071 6.841 1.00 34.09 128 PHE A CA 1
ATOM 1018 C C . PHE A 1 128 ? -4.386 0.925 7.102 1.00 34.09 128 PHE A C 1
ATOM 1020 O O . PHE A 1 128 ? -3.704 1.898 7.421 1.00 34.09 128 PHE A O 1
ATOM 1027 N N . ASP A 1 129 ? -3.862 -0.278 6.850 1.00 38.69 129 ASP A N 1
ATOM 1028 C CA . ASP A 1 129 ? -2.433 -0.494 6.611 1.00 38.69 129 ASP A CA 1
ATOM 1029 C C . ASP A 1 129 ? -2.092 0.025 5.208 1.00 38.69 129 ASP A C 1
ATOM 1031 O O . ASP A 1 129 ? -1.766 -0.713 4.277 1.00 38.69 129 ASP A O 1
ATOM 1035 N N . VAL A 1 130 ? -2.200 1.349 5.062 1.00 39.12 130 VAL A N 1
ATOM 1036 C CA . VAL A 1 130 ? -1.662 2.075 3.919 1.00 39.12 130 VAL A CA 1
ATOM 1037 C C . VAL A 1 130 ? -0.150 2.053 4.067 1.00 39.12 130 VAL A C 1
ATOM 1039 O O . VAL A 1 130 ? 0.404 2.693 4.964 1.00 39.12 130 VAL A O 1
ATOM 1042 N N . LEU A 1 131 ? 0.540 1.321 3.193 1.00 38.41 131 LEU A N 1
ATOM 1043 C CA . LEU A 1 131 ? 1.998 1.251 3.235 1.00 38.41 131 LEU A CA 1
ATOM 1044 C C . LEU A 1 131 ? 2.603 2.494 2.557 1.00 38.41 131 LEU A C 1
ATOM 1046 O O . LEU A 1 131 ? 3.204 2.416 1.483 1.00 38.41 131 LEU A O 1
ATOM 1050 N N . ILE A 1 132 ? 2.415 3.651 3.200 1.00 31.22 132 ILE A N 1
ATOM 1051 C CA . ILE A 1 132 ? 3.091 4.908 2.873 1.00 31.22 132 ILE A CA 1
ATOM 1052 C C . ILE A 1 132 ? 4.535 4.818 3.386 1.00 31.22 132 ILE A C 1
ATOM 1054 O O . ILE A 1 132 ? 4.770 4.712 4.591 1.00 31.22 132 ILE A O 1
ATOM 1058 N N . GLU A 1 133 ? 5.493 4.858 2.458 1.00 29.20 133 GLU A N 1
ATOM 1059 C CA . GLU A 1 133 ? 6.799 5.494 2.699 1.00 29.20 133 GLU A CA 1
ATOM 1060 C C . GLU A 1 133 ? 6.759 6.869 2.031 1.00 29.20 133 GLU A C 1
ATOM 1062 O O . GLU A 1 133 ? 6.170 6.932 0.926 1.00 29.20 133 GLU A O 1
#

Sequence (133 aa):
MNTLWRTGGFLTNSHSPKKFRSRRKKIVFGPTQPPDCLVVFDSERKSSVILEAHRLQVPIVSLVDSNMPIEYYNKITYPIPCNSSVQFVYLFCNLITKTFMLQQKKSGADSVEIETRCVGVFGAHQVFDVLIE

Nearest PDB structures (foldseek):
  6xyw-assembly1_Ba  TM=8.328E-01  e=4.407E-08  Arabidopsis thaliana
  8uu8-assembly1_b  TM=9.005E-01  e=1.356E-02  Listeria innocua
  8a98-assembly1_SB  TM=8.590E-01  e=7.443E-02  Leishmania major strain Friedlin
  8cwo-assembly1_B  TM=7.505E-01  e=4.706E-02  Cutibacterium acnes
  1tdj-assembly1_A-2  TM=6.109E-01  e=5.666E-01  Escherichia coli

Foldseek 3Di:
DQLLLVPACLAPVLPDPQWDDDPVDTGGSWHSHHAQAAEDEDCPSNVSVLVRCLVVVRAYEYEDEPPDDPVSVVSHNHYDDDDRDPVVVVVVVVVVVVVVVVVVVVVVDDDDPPVLRGDDPDDDDDNYVNVDD

Organism: Rosa chinensis (NCBI:txid74649)

Secondary structure (DSSP, 8-state):
--GGGGSTTTTTTTTS--EEEETTEEEE-S-SSPPSSEEES-TTTTHHHHHHHHHTT--EEEEE-TTS-HHHHTT-SEEEE----HHHHHHHHHHHHHHHHHHHHHTT-TT--------SSSSS--S--EE--

Solvent-accessible surface area (backbone atoms only — not comparable to full-atom values): 8203 Å² total; per-residue (Å²): 136,84,69,58,64,75,45,84,47,50,58,75,44,38,88,51,82,43,70,48,73,55,101,88,48,77,45,70,54,52,50,63,65,72,66,85,49,40,41,45,60,62,62,78,84,45,37,61,52,52,57,36,32,50,73,70,69,33,48,27,36,30,66,36,46,95,85,59,58,66,79,59,56,80,59,41,73,45,72,41,83,44,79,91,40,73,68,48,55,52,52,51,52,53,48,52,54,50,52,52,54,52,46,52,65,69,66,69,64,80,91,65,85,71,82,40,80,44,60,44,100,67,88,80,86,53,74,58,41,50,54,77,128

Radius of gyration: 15.92 Å; Cα contacts (8 Å, |Δi|>4): 167; chains: 1; bounding box: 44×32×41 Å

Mean predicted aligned error: 9.67 Å

pLDDT: mean 74.33, std 20.96, range [23.17, 95.38]

InterPro domains:
  IPR001865 Small ribosomal subunit protein uS2 [PF00318] (32-99)
  IPR001865 Small ribosomal subunit protein uS2 [PR00395] (35-52)
  IPR001865 Small ribosomal subunit protein uS2 [PR00395] (52-63)
  IPR001865 Smal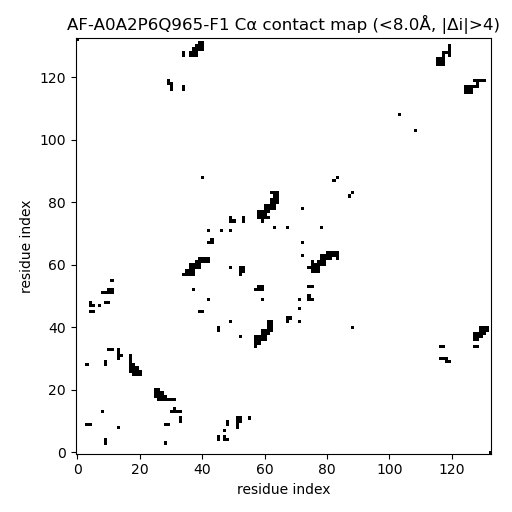l ribosomal subunit protein uS2 [PR00395] (76-90)
  IPR001865 Small ribosomal subunit protein uS2 [cd01425] (3-100)
  IPR005706 Small ribosomal subunit protein uS2, bacteria/mitochondria/plastid [PTHR12534] (3-107)
  IPR023591 Small ribosomal subunit protein uS2, flavodoxin-like domain superfamily [SSF52313] (5-105)